Protein AF-A0A936AX25-F1 (afdb_monomer_lite)

pLDDT: mean 72.56, std 21.18, range [30.8, 96.0]

Foldseek 3Di:
DDDDDPPPPPPPCVVVVVCVVVVVDDDDPDPDADDDDPDPVLNVQCQQQVDHSPDDDQAGPVVVVCCVVPVCCVVDPDPDHPPDDGPPDPCVPPPPPPPPDDDDDDDD

Secondary structure (DSSP, 8-state):
------TTSSSSSTTHHHHHHTT--------S-SS----HHHHHHHHHHT--TT---SS-HHHHHHHHH-GGGTTS--SS--S------GGGG--PPP--PPP-----

Sequence (108 aa):
MGTRPEKRYAECHEFLKPMWEEGKMKVIHNVGYPDPNYSHFRSSDIWATASDEDEYVSSGWIGRYFDYEFPAFQDAQPTIPPAANRGSDRSRFSKQPRKSGPGHQQSE

Stru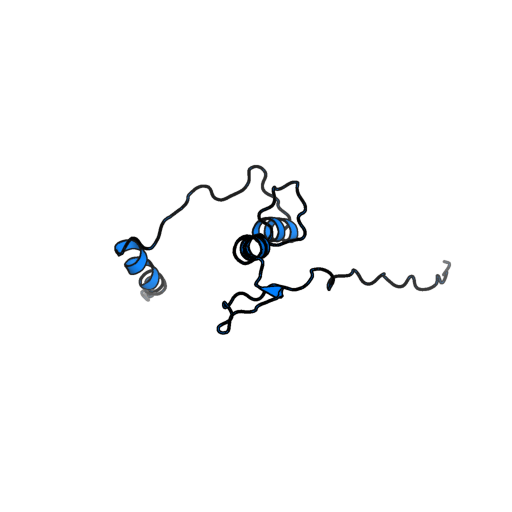cture (mmCIF, N/CA/C/O backbone):
data_AF-A0A936AX25-F1
#
_entry.id   AF-A0A936AX25-F1
#
loop_
_atom_site.group_PDB
_atom_site.id
_atom_site.type_symbol
_atom_site.label_atom_id
_atom_site.label_alt_id
_atom_site.label_comp_id
_atom_site.label_asym_id
_atom_site.label_entity_id
_atom_site.label_seq_id
_atom_site.pdbx_PDB_ins_code
_atom_site.Cartn_x
_atom_site.Cartn_y
_atom_site.Cartn_z
_atom_site.occupancy
_atom_site.B_iso_or_equiv
_atom_site.auth_seq_id
_atom_site.auth_comp_id
_atom_site.auth_asym_id
_atom_site.auth_atom_id
_atom_site.pdbx_PDB_model_num
ATOM 1 N N . MET A 1 1 ? 26.070 3.091 44.896 1.00 41.56 1 MET A N 1
ATOM 2 C CA . MET A 1 1 ? 25.503 2.008 44.064 1.00 41.56 1 MET A CA 1
ATOM 3 C C . MET A 1 1 ? 24.096 2.445 43.664 1.00 41.56 1 MET A C 1
ATOM 5 O O . MET A 1 1 ? 23.157 2.235 44.414 1.00 41.56 1 MET A O 1
ATOM 9 N N . GLY A 1 2 ? 23.980 3.233 42.591 1.00 43.09 2 GLY A N 1
ATOM 10 C CA . GLY A 1 2 ? 22.707 3.835 42.179 1.00 43.09 2 GLY A CA 1
ATOM 11 C C . GLY A 1 2 ? 21.889 2.840 41.363 1.00 43.09 2 GLY A C 1
ATOM 12 O O . GLY A 1 2 ? 22.350 2.386 40.318 1.00 43.09 2 GLY A O 1
ATOM 13 N N . THR A 1 3 ? 20.699 2.484 41.838 1.00 61.97 3 THR A N 1
ATOM 14 C CA . THR A 1 3 ? 19.744 1.667 41.085 1.00 61.97 3 THR A CA 1
ATOM 15 C C . THR A 1 3 ? 19.241 2.474 39.892 1.00 61.97 3 THR A C 1
ATOM 17 O O . THR A 1 3 ? 18.566 3.491 40.049 1.00 61.97 3 THR A O 1
ATOM 20 N N . ARG A 1 4 ? 19.615 2.040 38.687 1.00 57.66 4 ARG A N 1
ATOM 21 C CA . ARG A 1 4 ? 19.146 2.598 37.415 1.00 57.66 4 ARG A CA 1
ATOM 22 C C . ARG A 1 4 ? 17.611 2.459 37.355 1.00 57.66 4 ARG A C 1
ATOM 24 O O . ARG A 1 4 ? 17.127 1.360 37.615 1.00 57.66 4 ARG A O 1
ATOM 31 N N . PRO A 1 5 ? 16.837 3.515 37.042 1.00 60.06 5 PRO A N 1
ATOM 32 C CA . PRO A 1 5 ? 15.385 3.406 37.012 1.00 60.06 5 PRO A CA 1
ATOM 33 C C . PRO A 1 5 ? 14.959 2.557 35.810 1.00 60.06 5 PRO A C 1
ATOM 35 O O . PRO A 1 5 ? 15.211 2.911 34.661 1.00 60.06 5 PRO A O 1
ATOM 38 N N . GLU A 1 6 ? 14.319 1.427 36.098 1.00 61.97 6 GLU A N 1
ATOM 39 C CA . GLU A 1 6 ? 13.828 0.418 35.146 1.00 61.97 6 GLU A CA 1
ATOM 40 C C . GLU A 1 6 ? 12.586 0.894 34.348 1.00 61.97 6 GLU A C 1
ATOM 42 O O . GLU A 1 6 ? 12.205 0.320 33.332 1.00 61.97 6 GLU A O 1
ATOM 47 N N . LYS A 1 7 ? 12.019 2.049 34.716 1.00 55.91 7 LYS A N 1
ATOM 48 C CA . LYS A 1 7 ? 10.755 2.588 34.192 1.00 55.91 7 LYS A CA 1
ATOM 49 C C . LYS A 1 7 ? 10.865 3.433 32.914 1.00 55.91 7 LYS A C 1
ATOM 51 O O . LYS A 1 7 ? 10.246 4.486 32.835 1.00 55.91 7 LYS A O 1
ATOM 56 N N . ARG A 1 8 ? 11.658 3.036 31.914 1.00 58.00 8 ARG A N 1
ATOM 57 C CA . ARG A 1 8 ? 11.696 3.764 30.619 1.00 58.00 8 ARG A CA 1
ATOM 58 C C . ARG A 1 8 ? 10.997 3.065 29.454 1.00 58.00 8 ARG A C 1
ATOM 60 O O . ARG A 1 8 ? 10.755 3.717 28.450 1.00 58.00 8 ARG A O 1
ATOM 67 N N . TYR A 1 9 ? 10.637 1.787 29.588 1.00 56.06 9 TYR A N 1
ATOM 68 C CA . TYR A 1 9 ? 10.037 1.008 28.492 1.00 56.06 9 TYR A CA 1
ATOM 69 C C . TYR A 1 9 ? 8.583 0.576 28.735 1.00 56.06 9 TYR A C 1
ATOM 71 O O . TYR A 1 9 ? 7.954 0.033 27.834 1.00 56.06 9 TYR A O 1
ATOM 79 N N . ALA A 1 10 ? 8.029 0.823 29.925 1.00 56.44 10 ALA A N 1
ATOM 80 C CA . ALA A 1 10 ? 6.700 0.333 30.295 1.00 56.44 10 ALA A CA 1
ATOM 81 C C . ALA A 1 10 ? 5.535 1.124 29.665 1.00 56.44 10 ALA A C 1
ATOM 83 O O . ALA A 1 10 ? 4.425 0.611 29.600 1.00 56.44 10 ALA A O 1
ATOM 84 N N . GLU A 1 11 ? 5.754 2.341 29.164 1.00 61.06 11 GLU A N 1
ATOM 85 C CA . GLU A 1 11 ? 4.647 3.243 28.800 1.00 61.06 11 GLU A CA 1
ATOM 86 C C . GLU A 1 11 ? 4.097 3.036 27.376 1.00 61.06 11 GLU A C 1
ATOM 88 O O . GLU A 1 11 ? 2.962 3.409 27.096 1.00 61.06 11 GLU A O 1
ATOM 93 N N . CYS A 1 12 ? 4.840 2.390 26.468 1.00 59.28 12 CYS A N 1
ATOM 94 C CA . CYS A 1 12 ? 4.408 2.258 25.068 1.00 59.28 12 CYS A CA 1
ATOM 95 C C . CYS A 1 12 ? 3.294 1.218 24.851 1.00 59.28 12 CYS A C 1
ATOM 97 O O . CYS A 1 12 ? 2.559 1.303 23.868 1.00 59.28 12 CYS A O 1
ATOM 99 N N . HIS A 1 13 ? 3.167 0.222 25.735 1.00 68.19 13 HIS A N 1
ATOM 100 C CA . HIS A 1 13 ? 2.217 -0.880 25.543 1.00 68.19 13 HIS A CA 1
ATOM 101 C C . HIS A 1 13 ? 0.786 -0.539 25.985 1.00 68.19 13 HIS A C 1
ATOM 103 O O . HIS A 1 13 ? -0.160 -1.162 25.502 1.00 68.19 13 HIS A O 1
ATOM 109 N N . GLU A 1 14 ? 0.627 0.470 26.847 1.00 77.94 14 GLU A N 1
ATOM 110 C CA . GLU A 1 14 ? -0.667 0.886 27.404 1.00 77.94 14 GLU A CA 1
ATOM 111 C C . GLU A 1 14 ? -1.664 1.309 26.315 1.00 77.94 14 GLU A C 1
ATOM 113 O O . GLU A 1 14 ? -2.865 1.121 26.469 1.00 77.94 14 GLU A O 1
ATOM 118 N N . PHE A 1 15 ? -1.188 1.804 25.168 1.00 82.75 15 PHE A N 1
ATOM 119 C CA . PHE A 1 15 ? -2.057 2.174 24.045 1.00 82.75 15 PHE A CA 1
ATOM 120 C C . PHE A 1 15 ? -2.484 0.988 23.170 1.00 82.75 15 PHE A C 1
ATOM 122 O O . PHE A 1 15 ? -3.581 0.994 22.616 1.00 82.75 15 PHE A O 1
ATOM 129 N N . LEU A 1 16 ? -1.630 -0.029 23.023 1.00 88.38 16 LEU A N 1
ATOM 130 C CA . LEU A 1 16 ? -1.893 -1.172 22.138 1.00 88.38 16 LEU A CA 1
ATOM 131 C C . LEU A 1 16 ? -2.667 -2.287 22.844 1.00 88.38 16 LEU A C 1
ATOM 133 O O . LEU A 1 16 ? -3.446 -3.000 22.209 1.00 88.38 16 LEU A O 1
ATOM 137 N N . LYS A 1 17 ? -2.465 -2.438 24.156 1.00 89.69 17 LYS A N 1
ATOM 138 C CA . LYS A 1 17 ? -3.076 -3.499 24.958 1.00 89.69 17 LYS A CA 1
ATOM 139 C C . LYS A 1 17 ? -4.615 -3.475 24.917 1.00 89.69 17 LYS A C 1
ATOM 141 O O . LYS A 1 17 ? -5.175 -4.524 24.603 1.00 89.69 17 LYS A O 1
ATOM 146 N N . PRO A 1 18 ? -5.312 -2.334 25.096 1.00 93.06 18 PRO A N 1
ATOM 147 C CA . PRO A 1 18 ? -6.770 -2.300 24.979 1.00 93.06 18 PRO A CA 1
ATOM 148 C C . PRO A 1 18 ? -7.264 -2.704 23.583 1.00 93.06 18 PRO A C 1
ATOM 150 O O . PRO A 1 18 ? -8.217 -3.463 23.459 1.00 93.06 18 PRO A O 1
ATOM 153 N N . MET A 1 19 ? -6.580 -2.280 22.510 1.00 92.44 19 MET A N 1
ATOM 154 C CA . MET A 1 19 ? -6.949 -2.666 21.137 1.00 92.44 19 MET A CA 1
ATOM 155 C C . MET A 1 19 ? -6.803 -4.173 20.888 1.00 92.44 19 MET A C 1
ATOM 157 O O . MET A 1 19 ? -7.590 -4.749 20.131 1.00 92.44 19 MET A O 1
ATOM 161 N N . TRP A 1 20 ? -5.808 -4.811 21.511 1.00 92.56 20 TRP A N 1
ATOM 162 C CA . TRP A 1 20 ? -5.650 -6.265 21.485 1.00 92.56 20 TRP A CA 1
ATOM 163 C C . TRP A 1 20 ? -6.776 -6.969 22.247 1.00 92.56 20 TRP A C 1
ATOM 165 O O . TRP A 1 20 ? -7.412 -7.868 21.701 1.00 92.56 20 TRP A O 1
ATOM 175 N N . GLU A 1 21 ? -7.043 -6.537 23.483 1.00 94.50 21 GLU A N 1
ATOM 176 C CA . GLU A 1 21 ? -8.058 -7.128 24.367 1.00 94.50 21 GLU A CA 1
ATOM 177 C C . GLU A 1 21 ? -9.482 -6.977 23.805 1.00 94.50 21 GLU A C 1
ATOM 179 O O . GLU A 1 21 ? -10.294 -7.892 23.920 1.00 94.50 21 GLU A O 1
ATOM 184 N N . GLU A 1 22 ? -9.769 -5.873 23.112 1.00 96.00 22 GLU A N 1
ATOM 185 C CA . GLU A 1 22 ? -11.044 -5.626 22.425 1.00 96.00 22 GLU A CA 1
ATOM 186 C C . GLU A 1 22 ? -11.171 -6.354 21.069 1.00 96.00 22 GLU A C 1
ATOM 188 O O . GLU A 1 22 ? -12.180 -6.207 20.377 1.00 96.00 22 GLU A O 1
ATOM 193 N N . GLY A 1 23 ? -10.153 -7.110 20.641 1.00 94.56 23 GLY A N 1
ATOM 194 C CA . GLY A 1 23 ? -10.159 -7.837 19.365 1.00 94.56 23 GLY A CA 1
ATOM 195 C C . GLY A 1 23 ? -10.066 -6.946 18.117 1.00 94.56 23 GLY A C 1
ATOM 196 O O . GLY A 1 23 ? -10.322 -7.417 17.005 1.00 94.56 23 GLY A O 1
ATOM 197 N N . LYS A 1 24 ? -9.685 -5.672 18.278 1.00 94.31 24 LYS A N 1
ATOM 198 C CA . LYS A 1 24 ? -9.541 -4.673 17.200 1.00 94.31 24 LYS A CA 1
ATOM 199 C C . LYS A 1 24 ? -8.186 -4.733 16.486 1.00 94.31 24 LYS A C 1
ATOM 201 O O . LYS A 1 24 ? -7.984 -4.019 15.508 1.00 94.31 24 LYS A O 1
ATOM 206 N N . MET A 1 25 ? -7.264 -5.581 16.946 1.00 92.56 25 MET A N 1
ATOM 207 C CA . MET A 1 25 ? -5.939 -5.777 16.354 1.00 92.56 25 MET A CA 1
ATOM 208 C C . MET A 1 25 ? -5.740 -7.231 15.911 1.00 92.56 25 MET A C 1
ATOM 210 O O . MET A 1 25 ? -6.200 -8.167 16.563 1.00 92.56 25 MET A O 1
ATOM 214 N N . LYS A 1 26 ? -5.028 -7.426 14.797 1.00 92.75 26 LYS A N 1
ATOM 215 C CA . LYS A 1 26 ? -4.587 -8.740 14.312 1.00 92.75 26 LYS A CA 1
ATOM 216 C C . LYS A 1 26 ? -3.126 -8.657 13.887 1.00 92.75 26 LYS A C 1
ATOM 218 O O . LYS A 1 26 ? -2.699 -7.635 13.358 1.00 92.75 26 LYS A O 1
ATOM 223 N N . VAL A 1 27 ? -2.379 -9.736 14.106 1.00 91.69 27 VAL A N 1
ATOM 224 C CA . VAL A 1 27 ? -1.006 -9.878 13.610 1.00 91.69 27 VAL A CA 1
ATOM 225 C C . VAL A 1 27 ? -1.041 -10.729 12.352 1.00 91.69 27 VAL A C 1
ATOM 227 O O . VAL A 1 27 ? -1.621 -11.813 12.347 1.00 91.69 27 VAL A O 1
ATOM 230 N N . ILE A 1 28 ? -0.418 -10.226 11.291 1.00 91.81 28 ILE A N 1
ATOM 231 C CA . ILE A 1 28 ? -0.200 -10.967 10.053 1.00 91.81 28 ILE A CA 1
ATOM 232 C C . ILE A 1 28 ? 1.288 -11.291 10.003 1.00 91.81 28 ILE A C 1
ATOM 234 O O . ILE A 1 28 ? 2.130 -10.395 10.052 1.00 91.81 28 ILE A O 1
ATOM 238 N N . HIS A 1 29 ? 1.611 -12.578 9.958 1.00 91.44 29 HIS A N 1
ATOM 239 C CA . HIS A 1 29 ? 2.989 -13.034 9.839 1.00 91.44 29 HIS A CA 1
ATOM 240 C C . HIS A 1 29 ? 3.424 -13.069 8.377 1.00 91.44 29 HIS A C 1
ATOM 242 O O . HIS A 1 29 ? 2.595 -13.191 7.479 1.00 91.44 29 HIS A O 1
ATOM 248 N N . ASN A 1 30 ? 4.741 -13.026 8.164 1.00 88.81 30 ASN A N 1
ATOM 249 C CA . ASN A 1 30 ? 5.353 -13.236 6.854 1.00 88.81 30 ASN A CA 1
ATOM 250 C C . ASN A 1 30 ? 4.915 -12.219 5.782 1.00 88.81 30 ASN A C 1
ATOM 252 O O . ASN A 1 30 ? 4.715 -12.571 4.624 1.00 88.81 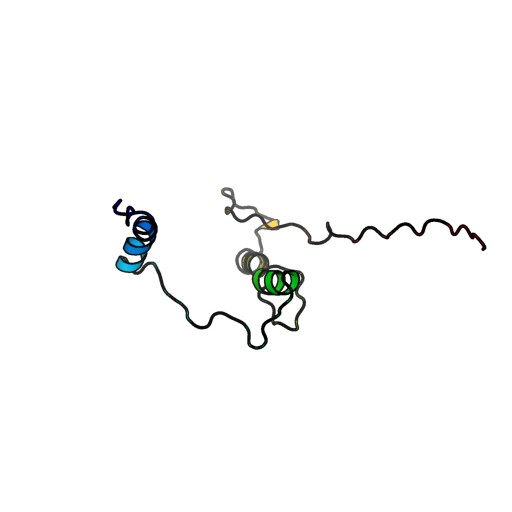30 ASN A O 1
ATOM 256 N N . VAL A 1 31 ? 4.754 -10.952 6.176 1.00 87.94 31 VAL A N 1
ATOM 257 C CA . VAL A 1 31 ? 4.489 -9.856 5.236 1.00 87.94 31 VAL A CA 1
ATOM 258 C C . VAL A 1 31 ? 5.801 -9.477 4.547 1.00 87.94 31 VAL A C 1
ATOM 260 O O . VAL A 1 31 ? 6.728 -8.997 5.199 1.00 87.94 31 VAL A O 1
ATOM 263 N N . GLY A 1 32 ? 5.879 -9.706 3.240 1.00 87.31 32 GLY A N 1
ATOM 264 C CA . GLY A 1 32 ? 7.060 -9.466 2.414 1.00 87.31 32 GLY A CA 1
ATOM 265 C C . GLY A 1 32 ? 6.851 -9.969 0.985 1.00 87.31 32 GLY A C 1
ATOM 266 O O . GLY A 1 32 ? 5.750 -10.393 0.639 1.00 87.31 32 GLY A O 1
ATOM 267 N N . TYR A 1 33 ? 7.907 -9.918 0.177 1.00 87.56 33 TYR A N 1
ATOM 268 C CA . TYR A 1 33 ? 7.951 -10.418 -1.200 1.00 87.56 33 TYR A CA 1
ATOM 269 C C . TYR A 1 33 ? 9.113 -11.425 -1.352 1.00 87.56 33 TYR A C 1
ATOM 271 O O . TYR A 1 33 ? 10.055 -11.341 -0.554 1.00 87.56 33 TYR A O 1
ATOM 279 N N . PRO A 1 34 ? 9.021 -12.414 -2.267 1.00 85.50 34 PRO A N 1
ATOM 280 C CA . PRO A 1 34 ? 9.953 -13.544 -2.346 1.00 85.50 34 PRO A CA 1
ATOM 281 C C . PRO A 1 34 ? 11.432 -13.157 -2.459 1.00 85.50 34 PRO A C 1
ATOM 283 O O . PRO A 1 34 ? 12.240 -13.706 -1.705 1.00 85.50 34 PRO A O 1
ATOM 286 N N . ASP A 1 35 ? 11.769 -12.189 -3.318 1.00 88.75 35 ASP A N 1
ATOM 287 C CA . ASP A 1 35 ? 13.148 -11.756 -3.5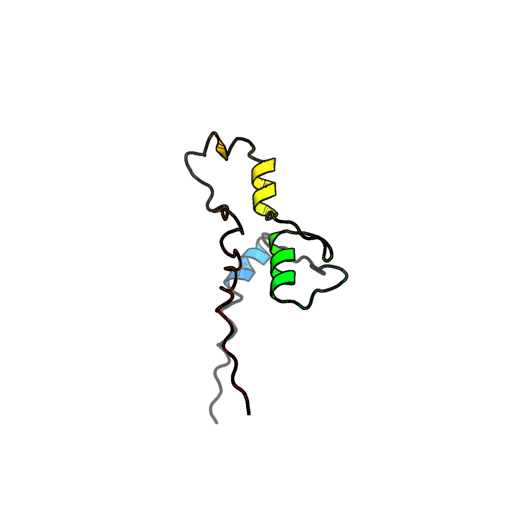53 1.00 88.75 35 ASP A CA 1
ATOM 288 C C . ASP A 1 35 ? 13.373 -10.315 -3.049 1.00 88.75 35 ASP A C 1
ATOM 290 O O . ASP A 1 35 ? 13.135 -9.340 -3.771 1.00 88.75 35 ASP A O 1
ATOM 294 N N . PRO A 1 36 ? 13.853 -10.128 -1.800 1.00 85.75 36 PRO A N 1
ATOM 295 C CA . PRO A 1 36 ? 13.957 -8.816 -1.172 1.00 85.75 36 PRO A CA 1
ATOM 296 C C . PRO A 1 36 ? 14.899 -7.873 -1.928 1.00 85.75 36 PRO A C 1
ATOM 298 O O . PRO A 1 36 ? 16.063 -8.174 -2.189 1.00 85.75 36 PRO A O 1
ATOM 301 N N . ASN A 1 37 ? 14.419 -6.661 -2.200 1.00 88.31 37 ASN A N 1
ATOM 302 C CA . ASN A 1 37 ? 15.190 -5.622 -2.853 1.00 88.31 37 ASN A CA 1
ATOM 303 C C . ASN A 1 37 ? 15.985 -4.823 -1.808 1.00 88.31 37 ASN A C 1
ATOM 305 O O . ASN A 1 37 ? 15.434 -4.329 -0.821 1.00 88.31 37 ASN A O 1
ATOM 309 N N . TYR A 1 38 ? 17.293 -4.665 -2.028 1.00 90.25 38 TYR A N 1
ATOM 310 C CA . TYR A 1 38 ? 18.185 -3.943 -1.108 1.00 90.25 38 TYR A CA 1
ATOM 311 C C . TYR A 1 38 ? 18.284 -2.435 -1.390 1.00 90.25 38 TYR A C 1
ATOM 313 O O . TYR A 1 38 ? 18.930 -1.701 -0.639 1.00 90.25 38 TYR A O 1
ATOM 321 N N . SER A 1 39 ? 17.658 -1.938 -2.460 1.00 92.88 39 SER A N 1
ATOM 322 C CA . SER A 1 39 ? 17.616 -0.506 -2.751 1.00 92.88 39 SER A CA 1
ATOM 323 C C . SER A 1 39 ? 16.537 0.180 -1.922 1.00 92.88 39 SER A C 1
ATOM 325 O O . SER A 1 39 ? 15.346 -0.060 -2.105 1.00 92.88 39 SER A O 1
ATOM 327 N N . HIS A 1 40 ? 16.951 1.129 -1.081 1.00 89.56 40 HIS A N 1
ATOM 328 C CA . HIS A 1 40 ? 16.051 1.954 -0.271 1.00 89.56 40 HIS A CA 1
ATOM 329 C C . HIS A 1 40 ? 14.916 2.590 -1.096 1.00 89.56 40 HIS A C 1
ATOM 331 O O . HIS A 1 40 ? 13.763 2.632 -0.665 1.00 89.56 40 HIS A O 1
ATOM 337 N N . PHE A 1 41 ? 15.228 3.065 -2.306 1.00 92.00 41 PHE A N 1
ATOM 338 C CA . PHE A 1 41 ? 14.239 3.682 -3.190 1.00 92.00 41 PHE A CA 1
ATOM 339 C C . PHE A 1 41 ? 13.271 2.660 -3.776 1.00 92.00 41 PHE A C 1
ATOM 341 O O . PHE A 1 41 ? 12.072 2.920 -3.824 1.00 92.00 41 PHE A O 1
ATOM 348 N N . ARG A 1 42 ? 13.774 1.497 -4.202 1.00 92.00 42 ARG A N 1
ATOM 349 C CA . ARG A 1 42 ? 12.934 0.488 -4.847 1.00 92.00 42 ARG A CA 1
ATOM 350 C C . ARG A 1 42 ? 12.010 -0.193 -3.845 1.00 92.00 42 ARG A C 1
ATOM 352 O O . ARG A 1 42 ? 10.832 -0.329 -4.137 1.00 92.00 42 ARG A O 1
ATOM 359 N N . SER A 1 43 ? 12.489 -0.535 -2.654 1.00 90.31 43 SER A N 1
ATOM 360 C CA . SER A 1 43 ? 11.651 -1.169 -1.626 1.00 90.31 43 SER A CA 1
ATOM 361 C C . SER A 1 43 ? 10.544 -0.235 -1.134 1.00 90.31 43 SER A C 1
ATOM 363 O O . SER A 1 43 ? 9.427 -0.682 -0.890 1.00 90.31 43 SER A O 1
ATOM 365 N N . SER A 1 44 ? 10.827 1.071 -1.057 1.00 91.12 44 SER A N 1
ATOM 366 C CA . SER A 1 44 ? 9.806 2.088 -0.769 1.00 91.12 44 SER A CA 1
ATOM 367 C C . SER A 1 44 ? 8.763 2.181 -1.886 1.00 91.12 44 SER A C 1
ATOM 369 O O . SER A 1 44 ? 7.574 2.318 -1.609 1.00 91.12 44 SER A O 1
ATOM 371 N N . ASP A 1 45 ? 9.204 2.094 -3.144 1.00 91.25 45 ASP A N 1
ATOM 372 C CA . ASP A 1 45 ? 8.319 2.116 -4.307 1.00 91.25 45 ASP A CA 1
ATOM 373 C C . ASP A 1 45 ? 7.407 0.884 -4.343 1.00 91.25 45 ASP A C 1
ATOM 375 O O . ASP A 1 45 ? 6.199 1.064 -4.424 1.00 91.25 45 ASP A O 1
ATOM 379 N N . ILE A 1 46 ? 7.951 -0.327 -4.156 1.00 92.12 46 ILE A N 1
ATOM 380 C CA . ILE A 1 46 ? 7.190 -1.590 -4.042 1.00 92.12 46 ILE A CA 1
ATOM 381 C C . ILE A 1 46 ? 6.074 -1.457 -2.999 1.00 92.12 46 ILE A C 1
ATOM 383 O O . ILE A 1 46 ? 4.925 -1.799 -3.263 1.00 92.12 46 ILE A O 1
ATOM 387 N N . TRP A 1 47 ? 6.382 -0.897 -1.826 1.00 90.69 47 TRP A N 1
ATOM 388 C CA . TRP A 1 47 ? 5.390 -0.705 -0.764 1.00 90.69 47 TRP A CA 1
ATOM 389 C C . TRP A 1 47 ? 4.297 0.304 -1.154 1.00 90.69 47 TRP A C 1
ATOM 391 O O . TRP A 1 47 ? 3.112 0.095 -0.891 1.00 90.69 47 TRP A O 1
ATOM 401 N N . ALA A 1 48 ? 4.678 1.410 -1.797 1.00 91.62 48 ALA A N 1
ATOM 402 C CA . ALA A 1 48 ? 3.740 2.450 -2.216 1.00 91.62 48 ALA A CA 1
ATOM 403 C C . ALA A 1 48 ? 2.840 2.002 -3.381 1.00 91.62 48 ALA A C 1
ATOM 405 O O . ALA A 1 48 ? 1.677 2.411 -3.474 1.00 91.62 48 ALA A O 1
ATOM 406 N N . THR A 1 49 ? 3.365 1.174 -4.280 1.00 93.69 49 THR A N 1
ATOM 407 C CA . THR A 1 49 ? 2.679 0.721 -5.493 1.00 93.69 49 THR A CA 1
ATOM 408 C C . THR A 1 49 ? 1.967 -0.608 -5.318 1.00 93.69 49 THR A C 1
ATOM 410 O O . THR A 1 49 ? 1.052 -0.867 -6.098 1.00 93.69 49 THR A O 1
ATOM 413 N N . ALA A 1 50 ? 2.354 -1.410 -4.322 1.00 92.88 50 ALA A N 1
ATOM 414 C CA . ALA A 1 50 ? 2.020 -2.830 -4.214 1.00 92.88 50 ALA A CA 1
ATOM 415 C C . ALA A 1 50 ? 2.321 -3.601 -5.515 1.00 92.88 50 ALA A C 1
ATOM 417 O O . ALA A 1 50 ? 1.496 -4.391 -5.964 1.00 92.88 50 ALA A O 1
ATOM 418 N N . SER A 1 51 ? 3.448 -3.290 -6.166 1.00 92.69 51 SER A N 1
ATOM 419 C CA . SER A 1 51 ? 3.935 -4.028 -7.338 1.00 92.69 51 SER A CA 1
ATOM 420 C C . SER A 1 51 ? 4.745 -5.250 -6.918 1.00 92.69 51 SER A C 1
ATOM 422 O O . SER A 1 51 ? 5.317 -5.250 -5.827 1.00 92.69 51 SER A O 1
ATOM 424 N N . ASP A 1 52 ? 4.909 -6.208 -7.825 1.00 91.44 52 ASP A N 1
ATOM 425 C CA . ASP A 1 52 ? 5.928 -7.244 -7.667 1.00 91.44 52 ASP A CA 1
ATOM 426 C C . ASP A 1 52 ? 7.343 -6.635 -7.717 1.00 91.44 52 ASP A C 1
ATOM 428 O O . ASP A 1 52 ? 7.543 -5.465 -8.084 1.00 91.44 52 ASP A O 1
ATOM 432 N N . GLU A 1 53 ? 8.335 -7.404 -7.269 1.00 88.69 53 GLU A N 1
ATOM 433 C CA . GLU A 1 53 ? 9.723 -6.963 -7.080 1.00 88.69 53 GLU A CA 1
ATOM 434 C C . GLU A 1 53 ? 10.451 -6.615 -8.388 1.00 88.69 53 GLU A C 1
ATOM 436 O O . GLU A 1 53 ? 11.323 -5.731 -8.399 1.00 88.69 53 GLU A O 1
ATOM 441 N N . ASP A 1 54 ? 10.022 -7.209 -9.497 1.00 90.38 54 ASP A N 1
ATOM 442 C CA . ASP A 1 54 ? 10.501 -7.005 -10.864 1.00 90.38 54 ASP A CA 1
ATOM 443 C C . ASP A 1 54 ? 9.643 -6.010 -11.674 1.00 90.38 54 ASP A C 1
ATOM 445 O O . ASP A 1 54 ? 10.067 -5.542 -12.734 1.00 90.38 54 ASP A O 1
ATOM 449 N N . GLU A 1 55 ? 8.488 -5.594 -11.147 1.00 91.94 55 GLU A N 1
ATOM 450 C CA . GLU A 1 55 ? 7.559 -4.692 -11.832 1.00 91.94 55 GLU A CA 1
ATOM 451 C C . GLU A 1 55 ? 7.675 -3.218 -11.421 1.00 91.94 55 GLU A C 1
ATOM 453 O O . GLU A 1 55 ? 7.716 -2.858 -10.243 1.00 91.94 55 GLU A O 1
ATOM 458 N N . TYR A 1 56 ? 7.604 -2.316 -12.404 1.00 91.62 56 TYR A N 1
ATOM 459 C CA . TYR A 1 56 ? 7.604 -0.869 -12.177 1.00 91.62 56 TYR A CA 1
ATOM 460 C C . TYR A 1 56 ? 6.237 -0.259 -12.473 1.00 91.62 56 TYR A C 1
ATOM 462 O O . TYR A 1 56 ? 5.883 0.004 -13.622 1.00 91.62 56 TYR A O 1
ATOM 470 N N . VAL A 1 57 ? 5.489 0.033 -11.411 1.00 92.88 57 VAL A N 1
ATOM 471 C CA . VAL A 1 57 ? 4.159 0.644 -11.496 1.00 92.88 57 VAL A CA 1
ATOM 472 C C . VAL A 1 57 ? 4.237 2.126 -11.121 1.00 92.88 57 VAL A C 1
ATOM 474 O O . VAL A 1 57 ? 4.824 2.510 -10.109 1.00 92.88 57 VAL A O 1
ATOM 477 N N . SER A 1 58 ? 3.633 2.994 -11.933 1.00 89.75 58 SER A N 1
ATOM 478 C CA . SER A 1 58 ? 3.664 4.454 -11.738 1.00 89.75 58 SER A CA 1
ATOM 479 C C . SER A 1 58 ? 2.578 4.982 -10.789 1.00 89.75 58 SER A C 1
ATOM 481 O O . SER A 1 58 ? 2.697 6.092 -10.266 1.00 89.75 58 SER A O 1
ATOM 483 N N . SER A 1 59 ? 1.560 4.178 -10.478 1.00 89.25 59 SER A N 1
ATOM 484 C CA . SER A 1 59 ? 0.461 4.526 -9.569 1.00 89.25 59 SER A CA 1
ATOM 485 C C . SER A 1 59 ? 0.595 3.854 -8.197 1.00 89.25 59 SER A C 1
ATOM 487 O O . SER A 1 59 ? 1.139 2.759 -8.076 1.00 89.25 59 SER A O 1
ATOM 489 N N . GLY A 1 60 ? 0.107 4.521 -7.147 1.00 89.94 60 GLY A N 1
ATOM 490 C CA . GLY A 1 60 ? 0.022 3.949 -5.800 1.00 89.94 60 GLY A CA 1
ATOM 491 C C . GLY A 1 60 ? -1.226 3.083 -5.631 1.00 89.94 60 GLY A C 1
ATOM 492 O O . GLY A 1 60 ? -2.267 3.389 -6.218 1.00 89.94 60 GLY A O 1
ATOM 493 N N . TRP A 1 61 ? -1.150 2.029 -4.817 1.00 90.50 61 TRP A N 1
ATOM 494 C CA . TRP A 1 61 ? -2.260 1.074 -4.681 1.00 90.50 61 TRP A CA 1
ATOM 495 C C . TRP A 1 61 ? -3.506 1.690 -4.031 1.00 90.50 61 TRP A C 1
ATOM 497 O O . TRP A 1 61 ? -4.615 1.432 -4.485 1.00 90.50 61 TRP A O 1
ATOM 507 N N . ILE A 1 62 ? -3.333 2.584 -3.049 1.00 89.38 62 ILE A N 1
ATOM 508 C CA . ILE A 1 62 ? -4.446 3.325 -2.428 1.00 89.38 62 ILE A CA 1
ATOM 509 C C . ILE A 1 62 ? -5.143 4.224 -3.456 1.00 89.38 62 ILE A C 1
ATOM 511 O O . ILE A 1 62 ? -6.366 4.307 -3.483 1.00 89.38 62 ILE A O 1
ATOM 515 N N . GLY A 1 63 ? -4.371 4.885 -4.326 1.00 85.94 63 GLY A N 1
ATOM 516 C CA . GLY A 1 63 ? -4.925 5.721 -5.392 1.00 85.94 63 GLY A CA 1
ATOM 517 C C . GLY A 1 63 ? -5.791 4.904 -6.347 1.00 85.94 63 GLY A C 1
ATOM 518 O O . GLY A 1 63 ? -6.940 5.265 -6.580 1.00 85.94 63 GLY A O 1
ATOM 519 N N . ARG A 1 64 ? -5.275 3.752 -6.801 1.00 89.25 64 ARG A N 1
ATOM 520 C CA . ARG A 1 64 ? -6.032 2.817 -7.646 1.00 89.25 64 ARG A CA 1
ATOM 521 C C . ARG A 1 64 ? -7.290 2.287 -6.957 1.00 89.25 64 ARG A C 1
ATOM 523 O O . ARG A 1 64 ? -8.316 2.156 -7.610 1.00 89.25 64 ARG A O 1
ATOM 530 N N . TYR A 1 65 ? -7.224 2.001 -5.655 1.00 88.75 65 TYR A N 1
ATOM 531 C CA . TYR A 1 65 ? -8.389 1.567 -4.880 1.00 88.75 65 TYR A CA 1
ATOM 532 C C . TYR A 1 65 ? -9.494 2.630 -4.873 1.00 88.75 65 TYR A C 1
ATOM 534 O O . TYR A 1 65 ? -10.650 2.310 -5.130 1.00 88.75 65 TYR A O 1
ATOM 542 N N . PHE A 1 66 ? -9.149 3.902 -4.651 1.00 84.75 66 PHE A N 1
ATOM 543 C CA . PHE A 1 66 ? -10.133 4.984 -4.728 1.00 84.75 66 PHE A CA 1
ATOM 544 C C . PHE A 1 66 ? -10.713 5.156 -6.131 1.00 84.75 66 PHE A C 1
ATOM 546 O O . PHE A 1 66 ? -11.906 5.412 -6.246 1.00 84.75 66 PHE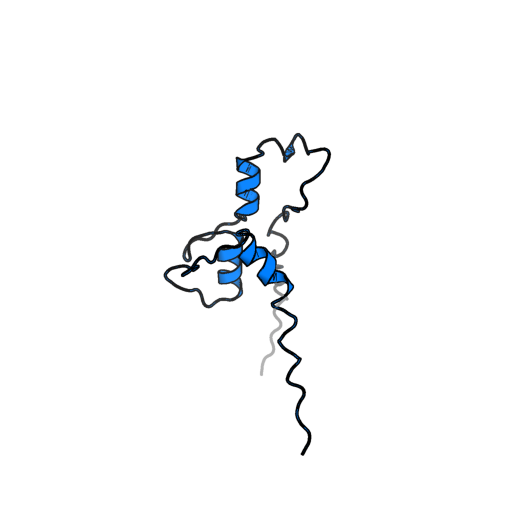 A O 1
ATOM 553 N N . ASP A 1 67 ? -9.901 5.007 -7.178 1.00 84.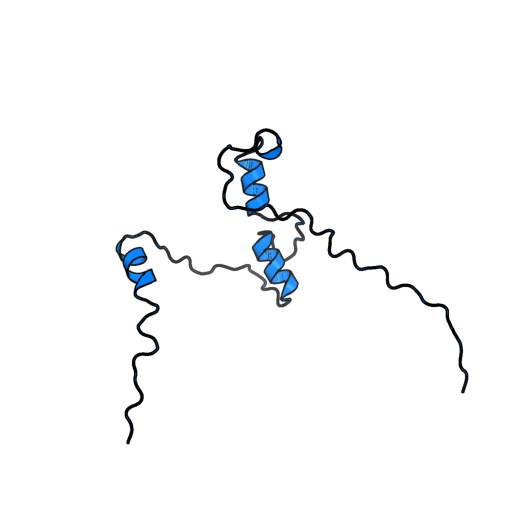38 67 ASP A N 1
ATOM 554 C CA . ASP A 1 67 ? -10.390 5.101 -8.556 1.00 84.38 67 ASP A CA 1
ATOM 555 C C . ASP A 1 67 ? -11.366 3.952 -8.892 1.00 84.38 67 ASP A C 1
ATOM 557 O O . ASP A 1 67 ? -12.307 4.151 -9.659 1.00 84.38 67 ASP A O 1
ATOM 561 N N . TYR A 1 68 ? -11.177 2.773 -8.286 1.00 86.31 68 TYR A N 1
ATOM 562 C CA . TYR A 1 68 ? -12.078 1.625 -8.423 1.00 86.31 68 TYR A CA 1
ATOM 563 C C . TYR A 1 68 ? -13.380 1.788 -7.619 1.00 86.31 68 TYR A C 1
ATOM 565 O O . TYR A 1 68 ? -14.464 1.616 -8.171 1.00 86.31 68 TYR A O 1
ATOM 573 N N . GLU A 1 69 ? -13.290 2.139 -6.333 1.00 86.38 69 GLU A N 1
ATOM 574 C CA . GLU A 1 69 ? -14.459 2.247 -5.442 1.00 86.38 69 GLU A CA 1
ATOM 575 C C . GLU A 1 69 ? -15.278 3.525 -5.672 1.00 86.38 69 GLU A C 1
ATOM 577 O O . GLU A 1 69 ? -16.496 3.541 -5.499 1.00 86.38 69 GLU A O 1
ATOM 582 N N . PHE A 1 70 ? -14.619 4.617 -6.066 1.00 83.44 70 PHE A N 1
ATOM 583 C CA . PHE A 1 70 ? -15.235 5.932 -6.231 1.00 83.44 70 PHE A CA 1
ATOM 584 C C . PHE A 1 70 ? -14.889 6.531 -7.603 1.00 83.44 70 PHE A C 1
ATOM 586 O O . PHE A 1 70 ? -14.210 7.559 -7.681 1.00 83.44 70 PHE A O 1
ATOM 593 N N . PRO A 1 71 ? -15.395 5.954 -8.708 1.00 81.38 71 PRO A N 1
ATOM 594 C CA . PRO A 1 71 ? -15.072 6.419 -10.059 1.00 81.38 71 PRO A CA 1
ATOM 595 C C . PRO A 1 71 ? -15.492 7.879 -10.305 1.00 81.38 71 PRO A C 1
ATOM 597 O O . PRO A 1 71 ? -14.825 8.605 -11.034 1.00 81.38 71 PRO A O 1
ATOM 600 N N . ALA A 1 72 ? -16.556 8.343 -9.640 1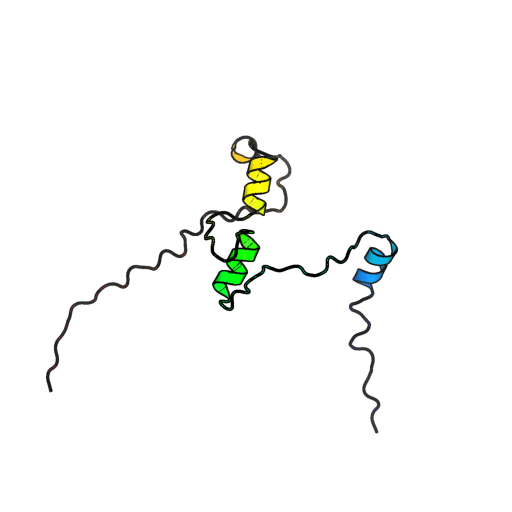.00 78.94 72 ALA A N 1
ATOM 601 C CA . ALA A 1 72 ? -17.048 9.718 -9.732 1.00 78.94 72 ALA A CA 1
ATOM 602 C C . ALA A 1 72 ? -16.293 10.718 -8.834 1.00 78.94 72 ALA A C 1
ATOM 604 O O . ALA A 1 72 ? -16.649 11.891 -8.810 1.00 78.94 72 ALA A O 1
ATOM 605 N N . PHE A 1 73 ? -15.264 10.304 -8.085 1.00 73.88 73 PHE A N 1
ATOM 606 C CA . PHE A 1 73 ? -14.584 11.178 -7.118 1.00 73.88 73 PHE A CA 1
ATOM 607 C C . PHE A 1 73 ? -13.925 12.409 -7.761 1.00 73.88 73 PHE A C 1
ATOM 609 O O . PHE A 1 73 ? -13.758 13.435 -7.104 1.00 73.88 73 PHE A O 1
ATOM 616 N N . GLN A 1 74 ? -13.534 12.313 -9.035 1.00 67.81 74 GLN A N 1
ATOM 617 C CA . GLN A 1 74 ? -12.961 13.437 -9.783 1.00 67.81 74 GLN A CA 1
ATOM 618 C C . GLN A 1 74 ? -14.034 14.446 -10.214 1.00 67.81 74 GLN A C 1
ATOM 620 O O . GLN A 1 74 ? -13.812 15.650 -10.106 1.00 67.81 74 GLN A O 1
ATOM 625 N N . ASP A 1 75 ? -15.196 13.954 -10.651 1.00 77.50 75 ASP A N 1
ATOM 626 C CA . ASP A 1 75 ? -16.275 14.769 -11.224 1.00 77.50 75 ASP A CA 1
ATOM 627 C C . ASP A 1 75 ? -17.248 15.301 -10.157 1.00 77.50 75 ASP A C 1
ATOM 629 O O . ASP A 1 75 ? -17.838 16.369 -10.311 1.00 77.50 75 ASP A O 1
ATOM 633 N N . ALA A 1 76 ? -17.406 14.567 -9.055 1.00 71.56 76 ALA A N 1
ATOM 634 C CA . ALA A 1 76 ? -18.325 14.854 -7.962 1.00 71.56 76 ALA A CA 1
ATOM 635 C C . ALA A 1 76 ? -17.625 14.621 -6.615 1.00 71.56 76 ALA A C 1
ATOM 637 O O . ALA A 1 76 ? -17.815 13.604 -5.944 1.00 71.56 76 ALA A O 1
ATOM 638 N N . GLN A 1 77 ? -16.788 15.582 -6.218 1.00 68.06 77 GLN A N 1
ATOM 639 C CA . GLN A 1 77 ? -16.090 15.529 -4.935 1.00 68.06 77 GLN A CA 1
ATOM 640 C C . GLN A 1 77 ? -17.093 15.525 -3.765 1.00 68.06 77 GLN A C 1
ATOM 642 O O . GLN A 1 77 ? -18.048 16.307 -3.768 1.00 68.06 77 GLN A O 1
ATOM 647 N N . PRO A 1 78 ? -16.892 14.677 -2.741 1.00 68.81 78 PRO A N 1
ATOM 648 C CA . PRO A 1 78 ? -17.781 14.631 -1.590 1.00 68.81 78 PRO A CA 1
ATOM 649 C C . PRO A 1 78 ? -17.676 15.917 -0.759 1.00 68.81 78 PRO A C 1
ATOM 651 O O . PRO A 1 78 ? -16.599 16.486 -0.595 1.00 68.81 78 PRO A O 1
ATOM 654 N N . THR A 1 79 ? -18.796 16.347 -0.169 1.00 74.38 79 THR A N 1
ATOM 655 C CA . THR A 1 79 ? -18.875 17.560 0.671 1.00 74.38 79 THR A CA 1
ATOM 656 C C . THR A 1 79 ? -17.966 17.491 1.905 1.00 74.38 79 THR A C 1
ATOM 658 O O . THR A 1 79 ? -17.543 18.520 2.424 1.00 74.38 79 THR A O 1
ATOM 661 N N . ILE A 1 80 ? -17.647 16.276 2.358 1.00 77.94 80 ILE A N 1
ATOM 662 C CA . ILE A 1 80 ? -16.626 16.001 3.368 1.00 77.94 80 ILE A CA 1
ATOM 663 C C . ILE A 1 80 ? -15.530 15.186 2.668 1.00 77.94 80 ILE A C 1
ATOM 665 O O . ILE A 1 80 ? -15.752 14.003 2.391 1.00 77.94 80 ILE A O 1
ATOM 669 N N . PRO A 1 81 ? -14.373 15.785 2.333 1.00 67.31 81 PRO A N 1
ATOM 670 C CA . PRO A 1 81 ? -13.313 15.058 1.657 1.00 67.31 81 PRO A CA 1
ATOM 671 C C . PRO A 1 81 ? -12.708 14.011 2.604 1.00 67.31 81 PRO A C 1
ATOM 673 O O . PRO A 1 81 ? -12.444 14.323 3.770 1.00 67.31 81 PRO A O 1
ATOM 676 N N . PRO A 1 82 ? -12.451 12.776 2.140 1.00 67.00 82 PRO A N 1
ATOM 677 C CA . PRO A 1 82 ? -11.640 11.842 2.905 1.00 67.00 82 PRO A CA 1
ATOM 678 C C . PRO A 1 82 ? -10.261 12.463 3.163 1.00 67.00 82 PRO A C 1
ATOM 680 O O . PRO A 1 82 ? -9.696 13.132 2.298 1.00 67.00 82 PRO A O 1
ATOM 683 N N . ALA A 1 83 ? -9.694 12.221 4.347 1.00 65.25 83 ALA A N 1
ATOM 684 C CA . ALA A 1 83 ? -8.361 12.692 4.739 1.00 65.25 83 ALA A CA 1
ATOM 685 C C . ALA A 1 83 ? -7.228 11.914 4.028 1.00 65.25 83 ALA A C 1
ATOM 687 O O . ALA A 1 83 ? -6.227 11.543 4.636 1.00 65.25 83 ALA A O 1
ATOM 688 N N . ALA A 1 84 ? -7.399 11.630 2.739 1.00 65.50 84 ALA A N 1
ATOM 689 C CA . ALA A 1 84 ? -6.423 10.999 1.871 1.00 65.50 84 ALA A CA 1
ATOM 690 C C . ALA A 1 84 ? -6.114 11.981 0.740 1.00 65.50 84 ALA A C 1
ATOM 692 O O . ALA A 1 84 ? -6.948 12.236 -0.126 1.00 65.50 84 ALA A O 1
ATOM 693 N N . ASN A 1 85 ? -4.915 12.561 0.759 1.00 56.00 85 ASN A N 1
ATOM 694 C CA . ASN A 1 85 ? -4.483 13.449 -0.310 1.00 56.00 85 ASN A CA 1
ATOM 695 C C . ASN A 1 85 ? -3.828 12.602 -1.408 1.00 56.00 85 ASN A C 1
ATOM 697 O O . ASN A 1 85 ? -2.799 11.964 -1.175 1.00 56.00 85 ASN A O 1
ATOM 701 N N . ARG A 1 86 ? -4.431 12.559 -2.599 1.00 58.00 86 ARG A N 1
ATOM 702 C CA . ARG A 1 86 ? -3.837 11.882 -3.756 1.00 58.00 86 ARG A CA 1
ATOM 703 C C . ARG A 1 86 ? -2.608 12.686 -4.178 1.00 58.00 86 ARG A C 1
ATOM 705 O O . ARG A 1 86 ? -2.751 13.796 -4.681 1.00 58.00 86 ARG A O 1
ATOM 712 N N . GLY A 1 87 ? -1.410 12.140 -3.970 1.00 49.47 87 GLY A N 1
ATOM 713 C CA . GLY A 1 87 ? -0.179 12.744 -4.477 1.00 49.47 87 GLY A CA 1
ATOM 714 C C . GLY A 1 87 ? -0.272 12.888 -5.994 1.00 49.47 87 GLY A C 1
ATOM 715 O O . GLY A 1 87 ? -0.298 11.886 -6.707 1.00 49.47 87 GLY A O 1
ATOM 716 N N . SER A 1 88 ? -0.388 14.120 -6.487 1.00 51.75 88 SER A N 1
ATOM 717 C CA . SER A 1 88 ? -0.408 14.388 -7.917 1.00 51.75 88 SER A CA 1
ATOM 718 C C . SER A 1 88 ? 1.019 14.360 -8.466 1.00 51.75 88 SER A C 1
ATOM 720 O O . SER A 1 88 ? 1.876 15.141 -8.065 1.00 51.75 88 SER A O 1
ATOM 722 N N . ASP A 1 89 ? 1.218 13.421 -9.391 1.00 48.09 89 ASP A N 1
ATOM 723 C CA . ASP A 1 89 ? 2.322 13.275 -10.340 1.00 48.09 89 ASP A CA 1
ATOM 724 C C . ASP A 1 89 ? 3.757 13.105 -9.776 1.00 48.09 89 ASP A C 1
ATOM 726 O O . ASP A 1 89 ? 4.350 13.993 -9.159 1.00 48.09 89 ASP A O 1
ATOM 730 N N . ARG A 1 90 ? 4.383 11.961 -10.102 1.00 49.47 90 ARG A N 1
ATOM 731 C CA . ARG A 1 90 ? 5.821 11.710 -9.877 1.00 49.47 90 ARG A CA 1
ATOM 732 C C . ARG A 1 90 ? 6.723 12.543 -10.808 1.00 49.47 90 ARG A C 1
ATOM 734 O O . ARG A 1 90 ? 7.945 12.457 -10.689 1.00 49.47 90 ARG A O 1
ATOM 741 N N . SER A 1 91 ? 6.187 13.369 -11.714 1.00 34.88 91 SER A N 1
ATOM 742 C CA . SER A 1 91 ? 7.006 14.130 -12.677 1.00 34.88 91 SER A CA 1
ATOM 743 C C . SER A 1 91 ? 7.811 15.301 -12.092 1.00 34.88 91 SER A C 1
ATOM 745 O O . SER A 1 91 ? 8.661 15.862 -12.784 1.00 34.88 91 SER A O 1
ATOM 747 N N . ARG A 1 92 ? 7.665 15.646 -10.804 1.00 36.56 92 ARG A N 1
ATOM 748 C CA . ARG A 1 92 ? 8.493 16.707 -10.186 1.00 36.56 92 ARG A CA 1
ATOM 749 C C . ARG A 1 92 ? 9.924 16.299 -9.833 1.00 36.56 92 ARG A C 1
ATOM 751 O O . ARG A 1 92 ? 10.698 17.150 -9.406 1.00 36.56 92 ARG A O 1
ATOM 758 N N . PHE A 1 93 ? 10.312 15.049 -10.083 1.00 37.41 93 PHE A N 1
ATOM 759 C CA . PHE A 1 93 ? 11.720 14.668 -10.195 1.00 37.41 93 PHE A CA 1
ATOM 760 C C . PHE A 1 93 ? 12.080 14.383 -11.656 1.00 37.41 93 PHE A C 1
ATOM 762 O O . PHE A 1 93 ? 12.706 13.375 -11.984 1.00 37.41 93 PHE A O 1
ATOM 769 N N . SER A 1 94 ? 11.708 15.289 -12.569 1.00 31.58 94 SER A N 1
ATOM 770 C CA . SER A 1 94 ? 12.444 15.395 -13.824 1.00 31.58 94 SER A CA 1
ATOM 771 C C . SER A 1 94 ? 13.907 15.599 -13.436 1.00 31.58 94 SER A C 1
ATOM 773 O O . SER A 1 94 ? 14.249 16.624 -12.837 1.00 31.58 94 SER A O 1
ATOM 775 N N . LYS A 1 95 ? 14.778 14.626 -13.728 1.00 39.19 95 LYS A N 1
ATOM 776 C CA . LYS A 1 95 ? 16.216 14.885 -13.760 1.00 39.19 95 LYS A CA 1
ATOM 777 C C . LYS A 1 95 ? 16.370 16.126 -14.627 1.00 39.19 95 LYS A C 1
ATOM 779 O O . LYS A 1 95 ? 16.103 16.058 -15.825 1.00 39.19 95 LYS A O 1
ATOM 784 N N . GLN A 1 96 ? 16.722 17.263 -14.026 1.00 30.80 96 GLN A N 1
ATOM 785 C CA . GLN A 1 96 ? 17.141 18.412 -14.810 1.00 30.80 96 GLN A CA 1
ATOM 786 C C . GLN A 1 96 ? 18.205 17.885 -15.778 1.00 30.80 96 GLN A C 1
ATOM 788 O O . GLN A 1 96 ? 19.143 17.217 -15.321 1.00 30.80 96 GLN A O 1
ATOM 793 N N . PRO A 1 97 ? 18.070 18.097 -17.097 1.00 35.53 97 PRO A N 1
ATOM 794 C CA . PRO A 1 97 ? 19.153 17.765 -17.999 1.00 35.53 97 PRO A CA 1
ATOM 795 C C . PRO A 1 97 ? 20.367 18.553 -17.510 1.00 35.53 97 PRO A C 1
ATOM 797 O O . PRO A 1 97 ? 20.309 19.781 -17.387 1.00 35.53 97 PRO A O 1
ATOM 800 N N . ARG A 1 98 ? 21.450 17.849 -17.150 1.00 34.28 98 ARG A N 1
ATOM 801 C CA . ARG A 1 98 ? 22.719 18.517 -16.859 1.00 34.28 98 ARG A CA 1
ATOM 802 C C . ARG A 1 98 ? 23.035 19.344 -18.095 1.00 34.28 98 ARG A C 1
ATOM 804 O O . ARG A 1 98 ? 23.179 18.782 -19.178 1.00 34.28 98 ARG A O 1
ATOM 811 N N . LYS A 1 99 ? 23.107 20.666 -17.944 1.00 36.31 99 LYS A N 1
ATOM 812 C CA . LYS A 1 99 ? 23.620 21.533 -19.000 1.00 36.31 99 LYS A CA 1
ATOM 813 C C . LYS A 1 99 ? 25.020 21.024 -19.342 1.00 36.31 99 LYS A C 1
ATOM 815 O O . LYS A 1 99 ? 25.911 21.070 -18.498 1.00 36.31 99 LYS A O 1
ATOM 820 N N . SER A 1 100 ? 25.196 20.506 -20.551 1.00 41.38 100 SER A N 1
ATOM 821 C CA . SER A 1 100 ? 26.508 20.317 -21.155 1.00 41.38 100 SER A CA 1
ATOM 822 C C . SER A 1 100 ? 27.134 21.704 -21.309 1.00 41.38 100 SER A C 1
ATOM 824 O O . SER A 1 100 ? 26.775 22.453 -22.217 1.00 41.38 100 SER A O 1
ATOM 826 N N . GLY A 1 101 ? 27.986 22.085 -20.356 1.00 36.62 101 GLY A N 1
ATOM 827 C CA . GLY A 1 101 ? 28.825 23.277 -20.456 1.00 36.62 101 GLY A CA 1
ATOM 828 C C . GLY A 1 101 ? 29.898 23.078 -21.534 1.00 36.62 101 GLY A C 1
ATOM 829 O O . GLY A 1 101 ? 30.311 21.938 -21.763 1.00 36.62 101 GLY A O 1
ATOM 830 N N . PRO A 1 102 ? 30.318 24.147 -22.231 1.00 34.94 102 PRO A N 1
ATOM 831 C CA . PRO A 1 102 ? 31.196 24.039 -23.385 1.00 34.94 102 PRO A CA 1
ATOM 832 C C . PRO A 1 102 ? 32.594 23.591 -22.955 1.00 34.94 102 PRO A C 1
ATOM 834 O O . PRO A 1 102 ? 33.117 24.029 -21.931 1.00 34.94 102 PRO A O 1
ATOM 837 N N . GLY A 1 103 ? 33.186 22.706 -23.757 1.00 43.91 103 GLY A N 1
ATOM 838 C CA . GLY A 1 103 ? 34.550 22.240 -23.568 1.00 43.91 103 GLY A CA 1
ATOM 839 C C . GLY A 1 103 ? 35.545 23.394 -23.612 1.00 43.91 103 GLY A C 1
ATOM 840 O O . GLY A 1 103 ? 35.562 24.178 -24.562 1.00 43.91 103 GLY A O 1
ATOM 841 N N . HIS A 1 104 ? 36.407 23.454 -22.603 1.00 35.28 104 HIS A N 1
ATOM 842 C CA . HIS A 1 104 ? 37.681 24.144 -22.697 1.00 35.28 104 HIS A CA 1
ATOM 843 C C . HIS A 1 104 ? 38.810 23.203 -22.300 1.00 35.28 104 HIS A C 1
ATOM 845 O O . HIS A 1 104 ? 38.776 22.504 -21.292 1.00 35.28 104 HIS A O 1
ATOM 851 N N . GLN A 1 105 ? 39.752 23.172 -23.225 1.00 40.62 105 GLN A N 1
ATOM 852 C CA . GLN A 1 105 ? 40.925 22.343 -23.366 1.00 40.62 105 GLN A CA 1
ATOM 853 C C . GLN A 1 105 ? 42.066 23.026 -22.609 1.00 40.62 105 GLN A C 1
ATOM 855 O O . GLN A 1 105 ? 42.307 24.204 -22.849 1.00 40.62 105 GLN A O 1
ATOM 860 N N . GLN A 1 106 ? 42.746 22.309 -21.719 1.00 33.78 106 GLN A N 1
ATOM 861 C CA . GLN A 1 106 ? 44.107 22.609 -21.245 1.00 33.78 106 GLN A CA 1
ATOM 862 C C . GLN A 1 106 ? 44.729 21.221 -21.003 1.00 33.78 106 GLN A C 1
ATOM 864 O O . GLN A 1 106 ? 44.160 20.456 -20.230 1.00 33.78 106 GLN A O 1
ATOM 869 N N . SER A 1 107 ? 45.604 20.652 -21.839 1.00 32.06 107 SER A N 1
ATOM 870 C CA . SER A 1 107 ? 46.964 21.027 -22.265 1.00 32.06 107 SER A CA 1
ATOM 871 C C . SER A 1 107 ? 47.944 21.177 -21.097 1.00 32.06 107 SER A C 1
ATOM 873 O O . SER A 1 107 ? 47.870 22.173 -20.384 1.00 32.06 107 SER A O 1
ATOM 875 N N . GLU A 1 108 ? 48.852 20.192 -21.045 1.00 37.50 108 GLU A N 1
ATOM 876 C CA . GLU A 1 108 ? 50.004 19.941 -20.150 1.00 37.50 108 GLU A CA 1
ATOM 877 C C . GLU A 1 108 ? 49.724 19.341 -18.764 1.00 37.50 108 GLU A C 1
ATOM 879 O O . GLU A 1 108 ? 49.066 19.979 -17.917 1.00 37.50 108 GLU A O 1
#

Radius of gyration: 24.49 Å; chains: 1; bounding box: 69×38×68 Å